Protein AF-A0A3B5K487-F1 (afdb_monomer)

Structure (mmCIF, N/CA/C/O backbone):
data_AF-A0A3B5K487-F1
#
_entry.id   AF-A0A3B5K487-F1
#
loop_
_atom_site.group_PDB
_atom_site.id
_atom_site.type_symbol
_atom_site.label_atom_id
_atom_site.label_alt_id
_atom_site.label_comp_id
_atom_site.label_asym_id
_atom_site.label_entity_id
_atom_site.label_seq_id
_atom_site.pdbx_PDB_ins_code
_atom_site.Cartn_x
_atom_site.Cartn_y
_atom_site.Cartn_z
_atom_site.occupancy
_atom_site.B_iso_or_equiv
_atom_site.auth_seq_id
_atom_site.auth_comp_id
_atom_site.auth_asym_id
_atom_site.auth_atom_id
_atom_site.pdbx_PDB_model_num
ATOM 1 N N . MET A 1 1 ? -9.820 2.861 26.397 1.00 47.75 1 MET A N 1
ATOM 2 C CA . MET A 1 1 ? -9.307 1.549 25.961 1.00 47.75 1 MET A CA 1
ATOM 3 C C . MET A 1 1 ? -9.039 1.624 24.468 1.00 47.75 1 MET A C 1
ATOM 5 O O . MET A 1 1 ? -9.967 1.548 23.683 1.00 47.75 1 MET A O 1
ATOM 9 N N . PHE A 1 2 ? -7.798 1.900 24.080 1.00 53.41 2 PHE A N 1
ATOM 10 C CA . PHE A 1 2 ? -7.352 1.645 22.710 1.00 53.41 2 PHE A CA 1
ATOM 11 C C . PHE A 1 2 ? -6.954 0.167 22.681 1.00 53.41 2 PHE A C 1
ATOM 13 O O . PHE A 1 2 ? -6.304 -0.255 23.641 1.00 53.41 2 PHE A O 1
ATOM 20 N N . PRO A 1 3 ? -7.391 -0.646 21.708 1.00 65.75 3 PRO A N 1
ATOM 21 C CA . PRO A 1 3 ? -7.054 -2.060 21.708 1.00 65.75 3 PRO A CA 1
ATOM 22 C C . PRO A 1 3 ? -5.534 -2.181 21.556 1.00 65.75 3 PRO A C 1
ATOM 24 O O . PRO A 1 3 ? -4.960 -1.809 20.541 1.00 65.75 3 PRO A O 1
ATOM 27 N N . THR A 1 4 ? -4.875 -2.614 22.627 1.00 69.06 4 THR A N 1
ATOM 28 C CA . THR A 1 4 ? -3.432 -2.842 22.714 1.00 69.06 4 THR A CA 1
ATOM 29 C C . THR A 1 4 ? -3.093 -4.156 22.018 1.00 69.06 4 THR A C 1
ATOM 31 O O . THR A 1 4 ? -2.886 -5.172 22.676 1.00 69.06 4 THR A O 1
ATOM 34 N N . GLY A 1 5 ? -3.098 -4.157 20.690 1.00 75.19 5 GLY A N 1
ATOM 35 C CA . GLY A 1 5 ? -2.668 -5.290 19.877 1.00 75.19 5 GLY A CA 1
ATOM 36 C C . GLY A 1 5 ? -2.287 -4.831 18.471 1.00 75.19 5 GLY A C 1
ATOM 37 O O . GLY A 1 5 ? -2.821 -3.813 18.023 1.00 75.19 5 GLY A O 1
ATOM 38 N N . PRO A 1 6 ? -1.354 -5.530 17.797 1.00 82.75 6 PRO A N 1
ATOM 39 C CA . PRO A 1 6 ? -1.045 -5.242 16.404 1.00 82.75 6 PRO A CA 1
ATOM 40 C C . PRO A 1 6 ? -2.302 -5.425 15.556 1.00 82.75 6 PRO A C 1
ATOM 42 O O . PRO A 1 6 ? -3.120 -6.316 15.792 1.00 82.75 6 PRO A O 1
ATOM 45 N N . SER A 1 7 ? -2.480 -4.543 14.586 1.00 88.94 7 SER A N 1
ATOM 46 C CA . SER A 1 7 ? -3.562 -4.657 13.617 1.00 88.94 7 SER A CA 1
ATOM 47 C C . SER A 1 7 ? -3.347 -5.846 12.670 1.00 88.94 7 SER A C 1
ATOM 49 O O . SER A 1 7 ? -2.214 -6.316 12.526 1.00 88.94 7 SER A O 1
ATOM 51 N N . PRO A 1 8 ? -4.395 -6.311 11.964 1.00 89.25 8 PRO A N 1
ATOM 52 C CA . PRO A 1 8 ? -4.265 -7.414 11.010 1.00 89.25 8 PRO A CA 1
ATOM 53 C C . PRO A 1 8 ? -3.158 -7.184 9.972 1.00 89.25 8 PRO A C 1
ATOM 55 O O . PRO A 1 8 ? -2.388 -8.092 9.673 1.00 89.25 8 PRO A O 1
ATOM 58 N N . CYS A 1 9 ? -3.014 -5.948 9.480 1.00 91.44 9 CYS A N 1
ATOM 59 C CA . CYS A 1 9 ? -1.955 -5.614 8.532 1.00 91.44 9 CYS A CA 1
ATOM 60 C C . CYS A 1 9 ? -0.554 -5.735 9.147 1.00 91.44 9 CYS A C 1
ATOM 62 O O . CYS A 1 9 ? 0.384 -6.183 8.488 1.00 91.44 9 CYS A O 1
ATOM 64 N N . GLU A 1 10 ? -0.386 -5.334 10.407 1.00 91.44 10 GLU A N 1
ATOM 65 C CA . GLU A 1 10 ? 0.910 -5.388 11.085 1.00 91.44 10 GLU A CA 1
ATOM 66 C C . GLU A 1 10 ? 1.347 -6.820 11.378 1.00 91.44 10 GLU A C 1
ATOM 68 O O . GLU A 1 10 ? 2.527 -7.135 11.215 1.00 91.44 10 GLU A O 1
ATOM 73 N N . GLU A 1 11 ? 0.401 -7.680 11.751 1.00 91.69 11 GLU A N 1
ATOM 74 C CA . GLU A 1 11 ? 0.652 -9.103 11.964 1.00 91.69 11 GLU A CA 1
ATOM 75 C C . GLU A 1 11 ? 1.068 -9.793 10.660 1.00 91.69 11 GLU A C 1
ATOM 77 O O . GLU A 1 11 ? 2.105 -10.462 10.618 1.00 91.69 11 GLU A O 1
ATOM 82 N N . GLU A 1 12 ? 0.354 -9.535 9.559 1.00 92.94 12 GLU A N 1
ATOM 83 C CA . GLU A 1 12 ? 0.753 -10.045 8.244 1.00 92.94 12 GLU A CA 1
ATOM 84 C C . GLU A 1 12 ? 2.105 -9.498 7.791 1.00 92.94 12 GLU A C 1
ATOM 86 O O . GLU A 1 12 ? 2.911 -10.226 7.213 1.00 92.94 12 GLU A O 1
ATOM 91 N N . ARG A 1 13 ? 2.394 -8.225 8.071 1.00 92.94 13 ARG A N 1
ATOM 92 C CA . ARG A 1 13 ? 3.679 -7.614 7.726 1.00 92.94 13 ARG A CA 1
ATOM 93 C C . ARG A 1 13 ? 4.839 -8.320 8.416 1.00 92.94 13 ARG A C 1
ATOM 95 O O . ARG A 1 13 ? 5.857 -8.567 7.766 1.00 92.94 13 ARG A O 1
ATOM 102 N N . TRP A 1 14 ? 4.713 -8.643 9.702 1.00 92.12 14 TRP A N 1
ATOM 103 C CA . TRP A 1 14 ? 5.752 -9.387 10.415 1.00 92.12 14 TRP A CA 1
ATOM 104 C C . TRP A 1 14 ? 5.887 -10.815 9.899 1.00 92.12 14 TRP A C 1
ATOM 106 O O . TRP A 1 14 ? 7.006 -11.215 9.586 1.00 92.12 14 TRP A O 1
ATOM 116 N N . ALA A 1 15 ? 4.778 -11.532 9.704 1.00 93.06 15 ALA A N 1
ATOM 117 C CA . ALA A 1 15 ? 4.802 -12.886 9.152 1.00 93.06 15 ALA A CA 1
ATOM 118 C C . ALA A 1 15 ? 5.440 -12.928 7.751 1.00 93.06 15 ALA A C 1
ATOM 120 O O . ALA A 1 15 ? 6.300 -13.763 7.478 1.00 93.06 15 ALA A O 1
ATOM 121 N N . ALA A 1 16 ? 5.085 -11.984 6.874 1.00 92.75 16 ALA A N 1
ATOM 122 C CA . ALA A 1 16 ? 5.656 -11.860 5.536 1.00 92.75 16 ALA A CA 1
ATOM 123 C C . ALA A 1 16 ? 7.154 -11.527 5.571 1.00 92.75 16 ALA A C 1
ATOM 125 O O . ALA A 1 16 ? 7.920 -12.048 4.759 1.00 92.75 16 ALA A O 1
ATOM 126 N N . THR A 1 17 ? 7.576 -10.683 6.517 1.00 91.62 17 THR A N 1
ATOM 127 C CA . THR A 1 17 ? 8.990 -10.333 6.707 1.00 91.62 17 THR A CA 1
ATOM 128 C C . THR A 1 17 ? 9.792 -11.537 7.196 1.00 91.62 17 THR A C 1
ATOM 130 O O . THR A 1 17 ? 10.843 -11.826 6.631 1.00 91.62 17 THR A O 1
ATOM 133 N N . GLU A 1 18 ? 9.290 -12.267 8.194 1.00 94.31 18 GLU A N 1
ATOM 134 C CA . GLU A 1 18 ? 9.932 -13.471 8.738 1.00 94.31 18 GLU A CA 1
ATOM 135 C C . GLU A 1 18 ? 10.022 -14.590 7.693 1.00 94.31 18 GLU A C 1
ATOM 137 O O . GLU A 1 18 ? 11.051 -15.248 7.557 1.00 94.31 18 GLU A O 1
ATOM 142 N N . ALA A 1 19 ? 8.978 -14.745 6.878 1.00 94.00 19 ALA A N 1
ATOM 143 C CA . ALA A 1 19 ? 8.953 -15.688 5.768 1.00 94.00 19 ALA A CA 1
ATOM 144 C C . ALA A 1 19 ? 9.794 -15.246 4.553 1.00 94.00 19 ALA A C 1
ATOM 146 O O . ALA A 1 19 ? 9.832 -15.967 3.556 1.00 94.00 19 ALA A O 1
ATOM 147 N N . HIS A 1 20 ? 10.431 -14.067 4.591 1.00 91.94 20 HIS A N 1
ATOM 148 C CA . HIS A 1 20 ? 11.123 -13.452 3.450 1.00 91.94 20 HIS A CA 1
ATOM 149 C C . HIS A 1 20 ? 10.268 -13.430 2.170 1.00 91.94 20 HIS A C 1
ATOM 151 O O . HIS A 1 20 ? 10.739 -13.709 1.064 1.00 91.94 20 HIS A O 1
ATOM 157 N N . SER A 1 21 ? 8.984 -13.105 2.323 1.00 91.94 21 SER A N 1
ATOM 158 C CA . SER A 1 21 ? 8.048 -13.022 1.209 1.00 91.94 21 SER A CA 1
ATOM 159 C C . SER A 1 21 ? 8.423 -11.887 0.257 1.00 91.94 21 SER A C 1
ATOM 161 O O . SER A 1 21 ? 8.817 -10.796 0.668 1.00 91.94 21 SER A O 1
ATOM 163 N N . VAL A 1 22 ? 8.232 -12.118 -1.044 1.00 91.25 22 VAL A N 1
ATOM 164 C CA . VAL A 1 22 ? 8.399 -11.073 -2.073 1.00 91.25 22 VAL A CA 1
ATOM 165 C C . VAL A 1 22 ? 7.380 -9.945 -1.914 1.00 91.25 22 VAL A C 1
ATOM 167 O O . VAL A 1 22 ? 7.619 -8.819 -2.339 1.00 91.25 22 VAL A O 1
ATOM 170 N N . TYR A 1 23 ? 6.249 -10.230 -1.277 1.00 90.75 23 TYR A N 1
ATOM 171 C CA . TYR A 1 23 ? 5.214 -9.269 -0.943 1.00 90.75 23 TYR A CA 1
ATOM 172 C C . TYR A 1 23 ? 5.231 -9.005 0.563 1.00 90.75 23 TYR A C 1
ATOM 174 O O . TYR A 1 23 ? 5.012 -9.922 1.348 1.00 90.75 23 TYR A O 1
ATOM 182 N N . ILE A 1 24 ? 5.476 -7.752 0.947 1.00 92.94 24 ILE A N 1
ATOM 183 C CA . ILE A 1 24 ? 5.342 -7.281 2.327 1.00 92.94 24 ILE A CA 1
ATOM 184 C C . ILE A 1 24 ? 4.232 -6.223 2.332 1.00 92.94 24 ILE A C 1
ATOM 186 O O . ILE A 1 24 ? 4.382 -5.198 1.654 1.00 92.94 24 ILE A O 1
ATOM 190 N N . PRO A 1 25 ? 3.114 -6.445 3.046 1.00 91.94 25 PRO A N 1
ATOM 191 C CA . PRO A 1 25 ? 2.004 -5.508 3.046 1.00 91.94 25 PRO A CA 1
ATOM 192 C C . PRO A 1 25 ? 2.398 -4.167 3.674 1.00 91.94 25 PRO A C 1
ATOM 194 O O . PRO A 1 25 ? 3.106 -4.099 4.681 1.00 91.94 25 PRO A O 1
ATOM 197 N N . SER A 1 26 ? 1.921 -3.082 3.067 1.00 90.88 26 SER A N 1
ATOM 198 C CA . SER A 1 26 ? 2.014 -1.736 3.628 1.00 90.88 26 SER A CA 1
ATOM 199 C C . SER A 1 26 ? 0.749 -1.410 4.427 1.00 90.88 26 SER A C 1
ATOM 201 O O . SER A 1 26 ? -0.358 -1.752 4.010 1.00 90.88 26 SER A O 1
ATOM 203 N N . CYS A 1 27 ? 0.930 -0.777 5.589 1.00 90.50 27 CYS A N 1
ATOM 204 C CA . CYS A 1 27 ? -0.131 -0.520 6.565 1.00 90.50 27 CYS A CA 1
ATOM 205 C C . CYS A 1 27 ? -0.320 0.978 6.794 1.00 90.50 27 CYS A C 1
ATOM 207 O O . CYS A 1 27 ? 0.653 1.730 6.876 1.00 90.50 27 CYS A O 1
ATOM 209 N N . GLU A 1 28 ? -1.572 1.402 6.917 1.00 87.62 28 GLU A N 1
ATOM 210 C CA . GLU A 1 28 ? -1.951 2.751 7.320 1.00 87.62 28 GLU A CA 1
ATOM 211 C C . GLU A 1 28 ? -1.797 2.944 8.838 1.00 87.62 28 GLU A C 1
ATOM 213 O O . GLU A 1 28 ? -1.843 1.969 9.592 1.00 87.62 28 GLU A O 1
ATOM 218 N N . PRO A 1 29 ? -1.694 4.195 9.330 1.00 85.25 29 PRO A N 1
ATOM 219 C CA . PRO A 1 29 ? -1.601 4.480 10.766 1.00 85.25 29 PRO A CA 1
ATOM 220 C C . PRO A 1 29 ? -2.781 3.953 11.598 1.00 85.25 29 PRO A C 1
ATOM 222 O O . PRO A 1 29 ? -2.655 3.798 12.807 1.00 85.25 29 PRO A O 1
ATOM 225 N N . GLY A 1 30 ? -3.930 3.693 10.963 1.00 83.44 30 GLY A N 1
ATOM 226 C CA . GLY A 1 30 ? -5.105 3.086 11.596 1.00 83.44 30 GLY A CA 1
ATOM 227 C C . GLY A 1 30 ? -5.083 1.553 11.651 1.00 83.44 30 GLY A C 1
ATOM 228 O O . GLY A 1 30 ? -6.052 0.965 12.122 1.00 83.44 30 GLY A O 1
ATOM 229 N N . GLY A 1 31 ? -4.028 0.906 11.145 1.00 87.06 31 GLY A N 1
ATOM 230 C CA . GLY A 1 31 ? -3.892 -0.553 11.110 1.00 87.06 31 GLY A CA 1
ATOM 231 C C . GLY A 1 31 ? -4.568 -1.254 9.924 1.00 87.06 31 GLY A C 1
ATOM 232 O O . GLY A 1 31 ? -4.553 -2.480 9.827 1.00 87.06 31 GLY A O 1
ATOM 233 N N . ALA A 1 32 ? -5.162 -0.486 9.008 1.00 88.00 32 ALA A N 1
ATOM 234 C CA . ALA A 1 32 ? -5.685 -0.996 7.743 1.00 88.00 32 ALA A CA 1
ATOM 235 C C . ALA A 1 32 ? -4.560 -1.203 6.716 1.00 88.00 32 ALA A C 1
ATOM 237 O O . ALA A 1 32 ? -3.476 -0.630 6.841 1.00 88.00 32 ALA A O 1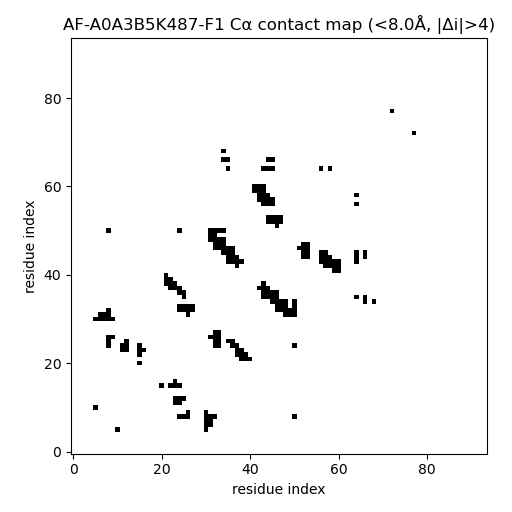
ATOM 238 N N . PHE A 1 33 ? -4.823 -1.991 5.676 1.00 89.88 33 PHE A N 1
ATOM 239 C CA . PHE A 1 33 ? -3.901 -2.133 4.550 1.00 89.88 33 PHE A CA 1
ATOM 240 C C . PHE A 1 33 ? -3.938 -0.875 3.684 1.00 89.88 33 PHE A C 1
ATOM 242 O O . PHE A 1 33 ? -5.013 -0.368 3.361 1.00 89.88 33 PHE A O 1
ATOM 249 N N . THR A 1 34 ? -2.771 -0.374 3.274 1.00 88.75 34 THR A N 1
ATOM 250 C CA . THR A 1 34 ? -2.737 0.743 2.328 1.00 88.75 34 THR A CA 1
ATOM 251 C C . THR A 1 34 ? -3.324 0.302 1.002 1.00 88.75 34 THR A C 1
ATOM 253 O O . THR A 1 34 ? -3.001 -0.770 0.500 1.00 88.75 34 THR A O 1
ATOM 256 N N . THR A 1 35 ? -4.122 1.166 0.379 1.00 86.25 35 THR A N 1
ATOM 257 C CA . THR A 1 35 ? -4.810 0.831 -0.873 1.00 86.25 35 THR A CA 1
ATOM 258 C C . THR A 1 35 ? -3.863 0.370 -1.969 1.00 86.25 35 THR A C 1
ATOM 260 O O . THR A 1 35 ? -4.253 -0.443 -2.789 1.00 86.25 35 THR A O 1
ATOM 263 N N . ARG A 1 36 ? -2.633 0.891 -2.028 1.00 86.62 36 ARG A N 1
ATOM 264 C CA . ARG A 1 36 ? -1.641 0.482 -3.023 1.00 86.62 36 ARG A CA 1
ATOM 265 C C . ARG A 1 36 ? -0.623 -0.447 -2.384 1.00 86.62 36 ARG A C 1
ATOM 267 O O . ARG A 1 36 ? 0.237 0.012 -1.640 1.00 86.62 36 ARG A O 1
ATOM 274 N N . GLN A 1 37 ? -0.645 -1.706 -2.791 1.00 89.62 37 GLN A N 1
ATOM 275 C CA . GLN A 1 37 ? 0.331 -2.706 -2.382 1.00 89.62 37 GLN A CA 1
ATOM 276 C C . GLN A 1 37 ? 1.326 -2.953 -3.510 1.00 89.62 37 GLN A C 1
ATOM 278 O O . GLN A 1 37 ? 0.962 -2.921 -4.684 1.00 89.62 37 GLN A O 1
ATOM 283 N N . CYS A 1 38 ? 2.589 -3.183 -3.164 1.00 87.69 38 CYS A N 1
ATOM 284 C CA . CYS A 1 38 ? 3.645 -3.470 -4.128 1.00 87.69 38 CYS A CA 1
ATOM 285 C C . CYS A 1 38 ? 4.501 -4.639 -3.639 1.00 87.69 38 CYS A C 1
ATOM 287 O O . CYS A 1 38 ? 4.825 -4.714 -2.456 1.00 87.69 38 CYS A O 1
ATOM 289 N N . GLN A 1 39 ? 4.907 -5.516 -4.554 1.00 89.44 39 GLN A N 1
ATOM 290 C CA . GLN A 1 39 ? 5.866 -6.585 -4.273 1.00 89.44 39 GLN A CA 1
ATOM 291 C C . GLN A 1 39 ? 7.250 -6.310 -4.858 1.00 89.44 39 GLN A C 1
ATOM 293 O O . GLN A 1 39 ? 7.407 -5.591 -5.854 1.00 89.44 39 GLN A O 1
ATOM 298 N N . GLN A 1 40 ? 8.254 -6.953 -4.266 1.00 82.50 40 GLN A N 1
ATOM 299 C CA . GLN A 1 40 ? 9.580 -7.112 -4.843 1.00 82.50 40 GLN A CA 1
ATOM 300 C C . GLN A 1 40 ? 9.451 -7.840 -6.187 1.00 82.50 40 GLN A C 1
ATOM 302 O O . GLN A 1 40 ? 8.827 -8.891 -6.287 1.00 82.50 40 GLN A O 1
ATOM 307 N N . GLY A 1 41 ? 9.976 -7.228 -7.247 1.00 82.38 41 GLY A N 1
ATOM 308 C CA . GLY A 1 41 ? 9.660 -7.583 -8.638 1.00 82.38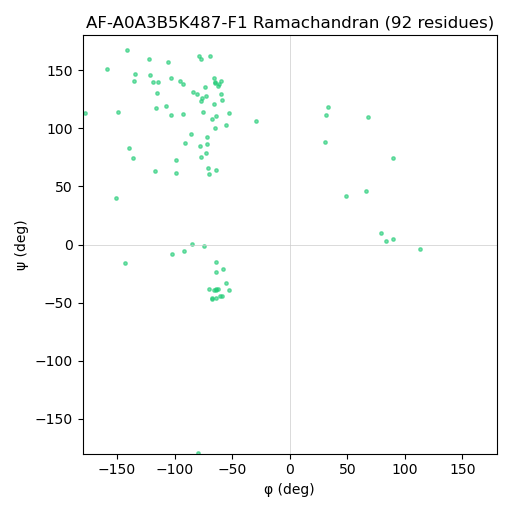 41 GLY A CA 1
ATOM 309 C C . GLY A 1 41 ? 8.894 -6.484 -9.373 1.00 82.38 41 GLY A C 1
ATOM 310 O O . GLY A 1 41 ? 8.647 -6.601 -10.571 1.00 82.38 41 GLY A O 1
ATOM 311 N N . GLY A 1 42 ? 8.550 -5.401 -8.665 1.00 82.44 42 GLY A N 1
ATOM 312 C CA . GLY A 1 42 ? 7.966 -4.213 -9.262 1.00 82.44 42 GLY A CA 1
ATO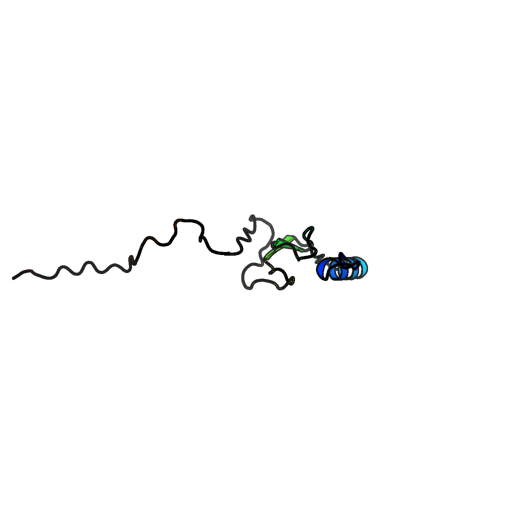M 313 C C . GLY A 1 42 ? 6.591 -4.517 -9.824 1.00 82.44 42 GLY A C 1
ATOM 314 O O . GLY A 1 42 ? 6.317 -4.159 -10.951 1.00 82.44 42 GLY A O 1
ATOM 315 N N . GLN A 1 43 ? 5.733 -5.214 -9.090 1.00 85.88 43 GLN A N 1
ATOM 316 C CA . GLN A 1 43 ? 4.314 -5.283 -9.427 1.00 85.88 43 GLN A CA 1
ATOM 317 C C . GLN A 1 43 ? 3.547 -4.613 -8.304 1.00 85.88 43 GLN A C 1
ATOM 319 O O . GLN A 1 43 ? 3.791 -4.912 -7.136 1.00 85.88 43 GLN A O 1
ATOM 324 N N . CYS A 1 44 ? 2.647 -3.707 -8.659 1.00 87.31 44 CYS A N 1
ATOM 325 C CA . CYS A 1 44 ? 1.773 -3.038 -7.712 1.00 87.31 44 CYS A CA 1
ATOM 326 C C . CYS A 1 44 ? 0.318 -3.301 -8.089 1.00 87.31 44 CYS A C 1
ATOM 328 O O . CYS A 1 44 ? -0.011 -3.408 -9.271 1.00 87.31 44 CYS A O 1
ATOM 330 N N . TRP A 1 45 ? -0.544 -3.401 -7.089 1.00 87.75 45 TRP A N 1
ATOM 331 C CA . TRP A 1 45 ? -1.982 -3.590 -7.238 1.00 87.75 45 TRP A CA 1
ATOM 332 C C . TRP A 1 45 ? -2.724 -2.779 -6.187 1.00 87.75 45 TRP A C 1
ATOM 334 O O . TRP A 1 45 ? -2.128 -2.260 -5.237 1.00 87.75 45 TRP A O 1
ATOM 344 N N . CYS A 1 46 ? -4.031 -2.652 -6.380 1.00 86.69 46 CYS A N 1
ATOM 345 C CA . CYS A 1 46 ? -4.890 -2.034 -5.395 1.00 86.69 46 CYS A CA 1
ATOM 346 C C . CYS A 1 46 ? -5.513 -3.108 -4.504 1.00 86.69 46 CYS A C 1
ATOM 348 O O . CYS A 1 46 ? -5.896 -4.166 -4.997 1.00 86.69 46 CYS A O 1
ATOM 350 N N . VAL A 1 47 ? -5.628 -2.834 -3.212 1.00 88.50 47 VAL A N 1
ATOM 351 C CA . VAL A 1 47 ? -6.337 -3.666 -2.237 1.00 88.50 47 VAL A CA 1
ATOM 352 C C . VAL A 1 47 ? -7.436 -2.864 -1.552 1.00 88.50 47 VAL A C 1
ATOM 354 O O . VAL A 1 47 ? -7.419 -1.629 -1.559 1.00 88.50 47 VAL A O 1
ATOM 357 N N . ASP A 1 48 ? -8.403 -3.561 -0.972 1.00 84.00 48 ASP A N 1
ATOM 358 C CA . ASP A 1 48 ? -9.360 -2.973 -0.041 1.00 84.00 48 ASP A CA 1
ATOM 359 C C . ASP A 1 48 ? -8.754 -2.820 1.372 1.00 84.00 48 ASP A C 1
ATOM 361 O O . ASP A 1 48 ? -7.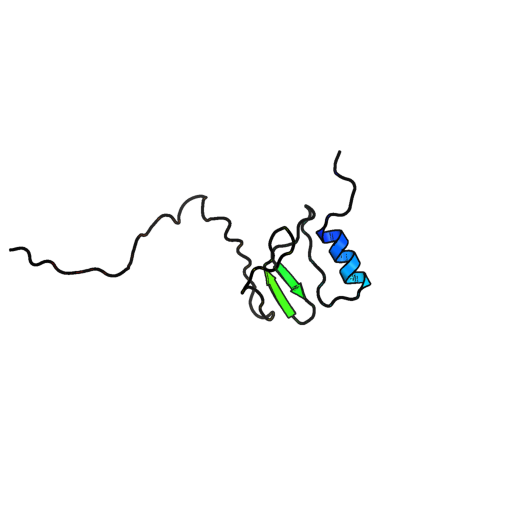604 -3.175 1.631 1.00 84.00 48 ASP A O 1
ATOM 365 N N . HIS A 1 49 ? -9.540 -2.304 2.320 1.00 83.06 49 HIS A N 1
ATOM 366 C CA . HIS A 1 49 ? -9.088 -2.106 3.702 1.00 83.06 49 HIS A CA 1
ATOM 367 C C . HIS A 1 49 ? -8.749 -3.417 4.437 1.00 83.06 49 HIS A C 1
ATOM 369 O O . HIS A 1 49 ? -8.127 -3.365 5.499 1.00 83.06 49 HIS A O 1
ATOM 375 N N . THR A 1 50 ? -9.172 -4.573 3.907 1.00 83.50 50 THR A N 1
ATOM 376 C CA . THR A 1 50 ? -8.846 -5.903 4.441 1.00 83.50 50 THR A CA 1
ATOM 377 C C . THR A 1 50 ? -7.592 -6.518 3.821 1.00 83.50 50 THR A C 1
ATOM 379 O O . THR A 1 50 ? -7.148 -7.555 4.297 1.00 83.50 50 THR A O 1
ATOM 382 N N . GLY A 1 51 ? -6.991 -5.878 2.809 1.00 85.31 51 GLY A N 1
ATOM 383 C CA . GLY A 1 51 ? -5.794 -6.377 2.127 1.00 85.31 51 GLY A CA 1
ATOM 384 C C . GLY A 1 51 ? -6.086 -7.279 0.925 1.00 85.31 51 GLY A C 1
ATOM 385 O O . GLY A 1 51 ? -5.154 -7.789 0.299 1.00 85.31 51 GLY A O 1
ATOM 386 N N . GLN A 1 52 ? -7.353 -7.445 0.548 1.00 86.81 52 GLN A N 1
ATOM 387 C CA . GLN A 1 52 ? -7.775 -8.220 -0.609 1.00 86.81 52 GLN A CA 1
ATOM 388 C C . GLN A 1 52 ? -7.516 -7.456 -1.910 1.00 86.81 52 GLN A C 1
ATOM 390 O O . GLN A 1 52 ? -7.984 -6.333 -2.102 1.00 86.81 52 GLN A O 1
ATOM 395 N N . GLU A 1 53 ? -6.800 -8.094 -2.838 1.00 86.94 53 GLU A N 1
ATOM 396 C CA . GLU A 1 53 ? -6.519 -7.545 -4.166 1.00 86.94 53 GLU A CA 1
ATOM 397 C C . GLU A 1 53 ? -7.810 -7.257 -4.946 1.00 86.94 53 GLU A C 1
ATOM 399 O O . GLU A 1 53 ? -8.685 -8.110 -5.102 1.00 86.94 53 GLU A O 1
ATOM 404 N N . LEU A 1 54 ? -7.902 -6.038 -5.478 1.00 83.25 54 LEU A N 1
ATOM 405 C CA . LEU A 1 54 ? -8.943 -5.639 -6.408 1.00 83.25 54 LEU A CA 1
ATOM 406 C C . LEU A 1 54 ? -8.621 -6.220 -7.795 1.00 83.25 54 LEU A C 1
ATOM 408 O O . LEU A 1 54 ? -7.549 -5.933 -8.349 1.00 83.25 54 LEU A O 1
ATOM 412 N N . PRO A 1 55 ? -9.538 -6.998 -8.394 1.00 78.31 55 PRO A N 1
ATOM 413 C CA . PRO A 1 55 ? -9.284 -7.664 -9.663 1.00 78.31 55 PRO A CA 1
ATOM 414 C C . PRO A 1 55 ? -9.001 -6.650 -10.777 1.00 78.31 55 PRO A C 1
ATOM 416 O O . PRO A 1 55 ? -9.663 -5.619 -10.887 1.00 78.31 55 PRO A O 1
ATOM 419 N N . GLY A 1 56 ? -8.008 -6.950 -11.617 1.00 76.88 56 GLY A N 1
ATOM 420 C CA . GLY A 1 56 ? -7.635 -6.109 -12.759 1.00 76.88 56 GLY A CA 1
ATOM 421 C C . GLY A 1 56 ? -6.777 -4.884 -12.419 1.00 76.88 56 GLY A C 1
ATOM 422 O O . GLY A 1 56 ? -6.567 -4.051 -13.293 1.00 76.88 56 GLY A O 1
ATOM 423 N N . THR A 1 57 ? -6.272 -4.765 -11.185 1.00 79.88 57 THR A N 1
ATOM 424 C CA . THR A 1 57 ? -5.428 -3.626 -10.764 1.00 79.88 57 THR A CA 1
ATOM 425 C C . THR A 1 57 ? -3.930 -3.937 -10.699 1.00 79.88 57 THR A C 1
ATOM 427 O O . THR A 1 57 ? -3.121 -3.027 -10.511 1.00 79.88 57 THR A O 1
ATOM 430 N N . ARG A 1 58 ? -3.541 -5.208 -10.861 1.00 83.00 58 ARG A N 1
ATOM 431 C CA . ARG A 1 58 ? -2.147 -5.662 -10.808 1.00 83.00 58 ARG A CA 1
ATOM 432 C C . ARG A 1 58 ? -1.390 -5.290 -12.080 1.00 83.00 58 ARG A C 1
ATOM 434 O O . ARG A 1 58 ? -1.646 -5.837 -13.150 1.00 83.00 58 ARG A O 1
ATOM 441 N N . HIS A 1 59 ? -0.401 -4.411 -11.940 1.00 79.50 59 HIS A N 1
ATOM 442 C CA . HIS A 1 59 ? 0.429 -3.934 -13.043 1.00 79.50 59 HIS A CA 1
ATOM 443 C C . HIS A 1 59 ? 1.925 -3.933 -12.697 1.00 79.50 59 HIS A C 1
ATOM 445 O O . HIS A 1 59 ? 2.295 -3.662 -11.550 1.00 79.50 59 HIS A O 1
ATOM 451 N N . PRO A 1 60 ? 2.807 -4.197 -13.681 1.00 73.06 60 PRO A N 1
ATOM 452 C CA . PRO A 1 60 ? 4.235 -3.953 -13.538 1.00 73.06 60 PRO A CA 1
ATOM 453 C C . PRO A 1 60 ? 4.502 -2.451 -13.327 1.00 73.06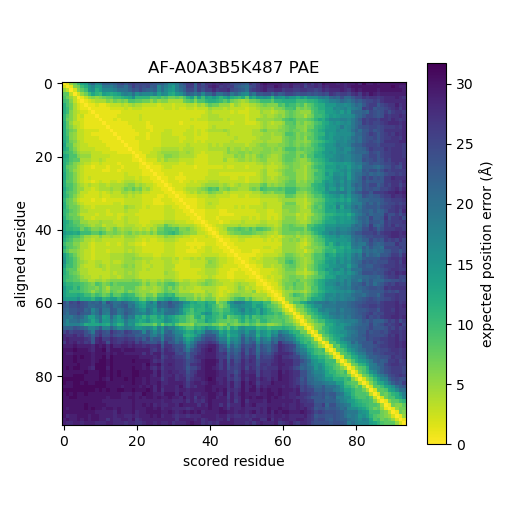 60 PRO A C 1
ATOM 455 O O . PRO A 1 60 ? 3.907 -1.583 -13.968 1.00 73.06 60 PRO A O 1
ATOM 458 N N . ALA A 1 61 ? 5.382 -2.146 -12.384 1.00 60.78 61 ALA A N 1
ATOM 459 C CA . ALA A 1 61 ? 5.711 -0.840 -11.850 1.00 60.78 61 ALA A CA 1
ATOM 460 C C . ALA A 1 61 ? 6.501 -0.045 -12.892 1.00 60.78 61 ALA A C 1
ATOM 462 O O . ALA A 1 61 ? 7.726 -0.054 -12.932 1.00 60.78 61 ALA A O 1
ATOM 463 N N . GLY A 1 62 ? 5.750 0.632 -13.752 1.00 51.41 62 GLY A N 1
ATOM 464 C CA . GLY A 1 62 ? 6.220 1.690 -14.648 1.00 51.41 62 GLY A CA 1
ATOM 465 C C . GLY A 1 62 ? 5.193 2.814 -14.823 1.00 51.41 62 GLY A C 1
ATOM 466 O O . GLY A 1 62 ? 5.544 3.909 -15.247 1.00 51.41 62 GLY A O 1
ATOM 467 N N . GLY A 1 63 ? 3.933 2.575 -14.442 1.00 54.19 63 GLY A N 1
ATOM 468 C CA . GLY A 1 63 ? 2.883 3.586 -14.364 1.00 54.19 63 GLY A CA 1
ATOM 469 C C . GLY A 1 63 ? 2.448 3.774 -12.917 1.00 54.19 63 GLY A C 1
ATOM 470 O O . GLY A 1 63 ? 2.330 2.803 -12.171 1.00 54.19 63 GLY A O 1
ATOM 471 N N . ALA A 1 64 ? 2.211 5.016 -12.503 1.00 54.62 64 ALA A N 1
ATOM 472 C CA . ALA A 1 64 ? 1.578 5.303 -11.224 1.00 54.62 64 ALA A CA 1
ATOM 473 C C . ALA A 1 64 ? 0.230 4.563 -11.153 1.00 54.62 64 ALA A C 1
ATOM 475 O O . ALA A 1 64 ? -0.741 4.986 -11.784 1.00 54.62 64 ALA A O 1
ATOM 476 N N . VAL A 1 65 ? 0.168 3.448 -10.413 1.00 61.31 65 VAL A N 1
ATOM 477 C CA . VAL A 1 65 ? -1.094 2.739 -10.173 1.00 61.31 65 VAL A CA 1
ATOM 478 C C . VAL A 1 65 ? -1.963 3.680 -9.351 1.00 61.31 65 VAL A C 1
ATOM 480 O O . VAL A 1 65 ? -1.750 3.884 -8.154 1.00 61.31 65 VAL A O 1
ATOM 483 N N . SER A 1 66 ? -2.893 4.336 -10.037 1.00 65.75 66 SER A N 1
ATOM 484 C CA . SER A 1 66 ? -3.843 5.252 -9.430 1.00 65.75 66 SER A CA 1
ATOM 485 C C . SER A 1 66 ? -4.921 4.408 -8.777 1.00 65.75 66 SER A C 1
ATOM 487 O O . SER A 1 66 ? -5.961 4.154 -9.380 1.00 65.75 66 SER A O 1
ATOM 489 N N . CYS A 1 67 ? -4.665 3.969 -7.544 1.00 66.44 67 CYS A N 1
ATOM 490 C CA . CYS A 1 67 ? -5.669 3.355 -6.684 1.00 66.44 67 CYS A CA 1
ATOM 491 C C . CYS A 1 67 ? -6.657 4.424 -6.223 1.00 66.44 67 CYS A C 1
ATOM 493 O O . CYS A 1 67 ? -6.722 4.802 -5.057 1.00 66.44 67 CYS A O 1
ATOM 495 N N . LYS A 1 68 ? -7.412 4.966 -7.179 1.00 63.44 68 LYS A N 1
ATOM 496 C CA . LYS A 1 68 ? -8.625 5.699 -6.884 1.00 63.44 68 LYS A CA 1
ATOM 497 C C . LYS A 1 68 ? -9.615 4.642 -6.445 1.00 63.44 68 LYS A C 1
ATOM 499 O O . LYS A 1 68 ? -10.278 4.026 -7.275 1.00 63.44 68 LYS A O 1
ATOM 504 N N . ILE A 1 69 ? -9.673 4.408 -5.135 1.00 56.03 69 ILE A N 1
ATOM 505 C CA . ILE A 1 69 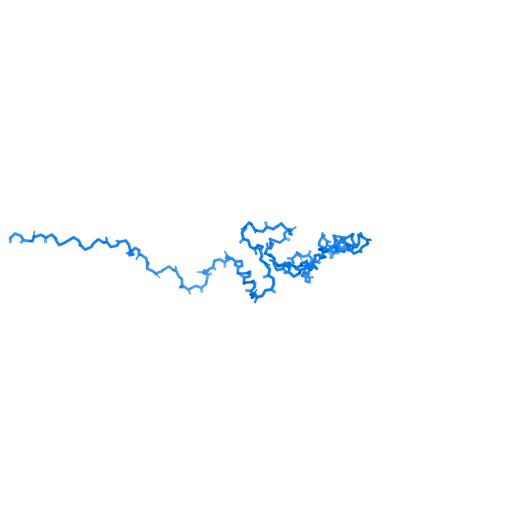? -10.873 3.830 -4.550 1.00 56.03 69 ILE A CA 1
ATOM 506 C C . ILE A 1 69 ? -11.984 4.743 -5.051 1.00 56.03 69 ILE A C 1
ATOM 508 O O . ILE A 1 69 ? -11.991 5.934 -4.734 1.00 56.03 69 ILE A O 1
ATOM 512 N N . SER A 1 70 ? -12.868 4.231 -5.899 1.00 47.06 70 SER A N 1
ATOM 513 C CA . SER A 1 70 ? -14.080 4.947 -6.284 1.00 47.06 70 SER A CA 1
ATOM 514 C C . SER A 1 70 ? -15.018 4.984 -5.079 1.00 47.06 70 SER A C 1
ATOM 516 O O . SER A 1 70 ? -16.133 4.479 -5.128 1.00 47.06 70 SER A O 1
ATOM 518 N N . ILE A 1 71 ? -14.582 5.591 -3.973 1.00 55.38 71 ILE A N 1
ATOM 519 C CA . ILE A 1 71 ? -15.498 6.179 -3.013 1.00 55.38 71 ILE A CA 1
ATOM 520 C C . ILE A 1 71 ? -16.025 7.440 -3.679 1.00 55.38 71 ILE A C 1
ATOM 522 O O . ILE A 1 71 ? -15.498 8.522 -3.479 1.00 55.38 71 ILE A O 1
ATOM 526 N N . TYR A 1 72 ? -16.983 7.237 -4.582 1.00 44.25 72 TYR A N 1
ATOM 527 C CA . TYR A 1 72 ? -17.951 8.210 -5.065 1.00 44.25 72 TYR A CA 1
ATOM 528 C C . TYR A 1 72 ? -17.461 9.667 -5.156 1.00 44.25 72 TYR A C 1
ATOM 530 O O . TYR A 1 72 ? -17.280 10.351 -4.152 1.00 44.25 72 TYR A O 1
ATOM 538 N N . THR A 1 73 ? -17.451 10.242 -6.360 1.00 41.44 73 THR A N 1
ATOM 539 C CA . THR A 1 73 ? -17.634 11.694 -6.535 1.00 41.44 73 THR A CA 1
ATOM 540 C C . THR A 1 73 ? -19.043 12.103 -6.060 1.00 41.44 73 THR A C 1
ATOM 542 O O . THR A 1 73 ? -19.885 12.543 -6.834 1.00 41.44 73 THR A O 1
ATOM 545 N N . ILE A 1 74 ? -19.328 11.935 -4.769 1.00 58.91 74 ILE A N 1
ATOM 546 C CA . ILE A 1 74 ? -20.434 12.530 -4.030 1.00 58.91 74 ILE A CA 1
ATOM 547 C C . ILE A 1 74 ? -19.785 13.412 -2.962 1.00 58.91 74 ILE A C 1
ATOM 549 O O . ILE A 1 74 ? -19.895 13.191 -1.770 1.00 58.91 74 ILE A O 1
ATOM 553 N N . HIS A 1 75 ? -19.069 14.431 -3.420 1.00 52.12 75 HIS A N 1
ATOM 554 C CA . HIS A 1 75 ? -19.232 15.770 -2.875 1.00 52.12 75 HIS A CA 1
ATOM 555 C C . HIS A 1 75 ? -19.165 16.721 -4.072 1.00 52.12 75 HIS A C 1
ATOM 557 O O . HIS A 1 75 ? -18.130 17.257 -4.446 1.00 52.12 75 HIS A O 1
ATOM 563 N N . THR A 1 76 ? -20.334 16.834 -4.711 1.00 50.97 76 THR A N 1
ATOM 564 C CA . THR A 1 76 ? -20.728 17.793 -5.752 1.00 50.97 76 THR A CA 1
ATOM 565 C C . THR A 1 7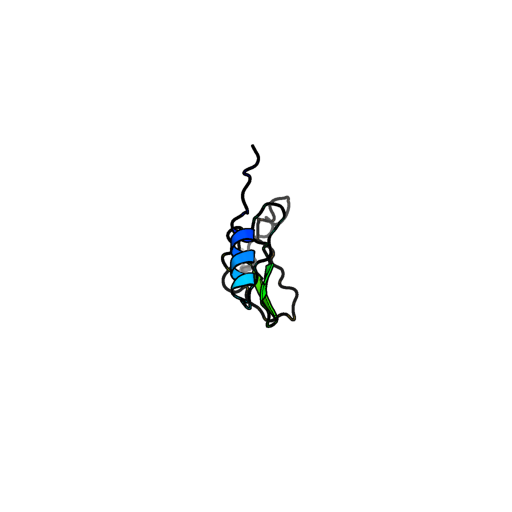6 ? -20.045 17.663 -7.127 1.00 50.97 76 THR A C 1
ATOM 567 O O . THR A 1 76 ? -18.911 18.078 -7.309 1.00 50.97 76 THR A O 1
ATOM 570 N N . LYS A 1 77 ? -20.833 17.212 -8.124 1.00 51.50 77 LYS A N 1
ATOM 571 C CA . LYS A 1 77 ? -20.584 17.185 -9.588 1.00 51.50 77 LYS A CA 1
ATOM 572 C C . LYS A 1 77 ? -19.893 15.929 -10.153 1.00 51.50 77 LYS A C 1
ATOM 574 O O . LYS A 1 77 ? -18.772 15.999 -10.626 1.00 51.50 77 LYS A O 1
ATOM 579 N N . HIS A 1 78 ? -20.629 14.818 -10.247 1.00 50.47 78 HIS A N 1
ATOM 580 C CA . HIS A 1 78 ? -20.739 14.097 -11.532 1.00 50.47 78 HIS A CA 1
ATOM 581 C C . HIS A 1 78 ? -22.072 13.335 -11.686 1.00 50.47 78 HIS A C 1
ATOM 583 O O . HIS A 1 78 ? -22.143 12.247 -12.247 1.00 50.47 78 HIS A O 1
ATOM 589 N N . PHE A 1 79 ? -23.164 13.965 -11.2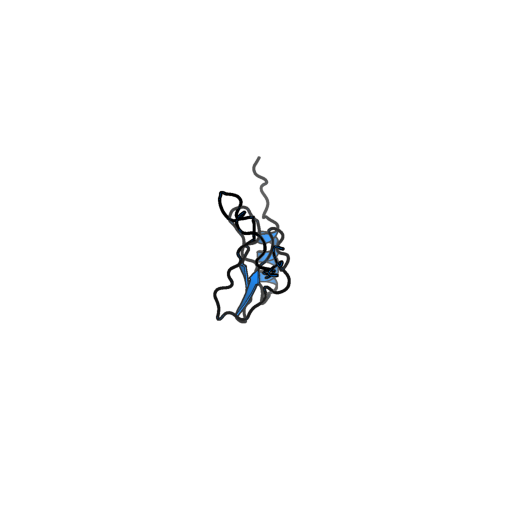39 1.00 51.19 79 PHE A N 1
ATOM 590 C CA . PHE A 1 79 ? -24.501 13.726 -11.788 1.00 51.19 79 PHE A CA 1
ATOM 591 C C . PHE A 1 79 ? -24.811 14.841 -12.800 1.00 51.19 79 PHE A C 1
ATOM 593 O O . PHE A 1 79 ? -25.528 15.773 -12.471 1.00 51.19 79 PHE A O 1
ATOM 600 N N . THR A 1 80 ? -24.169 14.808 -13.971 1.00 51.25 80 THR A N 1
ATOM 601 C CA . THR A 1 80 ? -24.476 15.538 -15.228 1.00 51.25 80 THR A CA 1
ATOM 602 C C . THR A 1 80 ? -23.423 15.033 -16.224 1.00 51.25 80 THR A C 1
ATOM 604 O O . THR A 1 80 ? -22.242 15.228 -15.964 1.00 51.25 80 THR A O 1
ATOM 607 N N . THR A 1 81 ? -23.685 14.300 -17.298 1.00 50.41 81 THR A N 1
ATOM 608 C CA . THR A 1 81 ? -24.774 14.316 -18.281 1.00 50.41 81 THR A CA 1
ATOM 609 C C . THR A 1 81 ? -24.976 12.875 -18.767 1.00 50.41 81 THR A C 1
ATOM 611 O O . THR A 1 81 ? -24.050 12.241 -19.256 1.00 50.41 81 THR A O 1
ATOM 614 N N . SER A 1 82 ? -26.121 12.262 -18.466 1.00 51.97 82 SER A N 1
ATOM 615 C CA . SER A 1 82 ? -27.127 11.892 -19.472 1.00 51.97 82 SER A CA 1
ATOM 616 C C . SER A 1 82 ? -26.554 11.544 -20.853 1.00 51.97 82 SER A C 1
ATOM 618 O O . SER A 1 82 ? -26.118 12.434 -21.570 1.00 51.97 82 SER A O 1
ATOM 620 N N . HIS A 1 83 ? -26.649 10.263 -21.213 1.00 51.09 83 HIS A N 1
ATOM 621 C CA . HIS A 1 83 ? -26.894 9.757 -22.566 1.00 51.09 83 HIS A CA 1
ATOM 622 C C . HIS A 1 83 ? -26.368 10.605 -23.743 1.00 51.09 83 HIS A C 1
ATOM 624 O O . HIS A 1 83 ? -27.137 11.337 -24.357 1.00 51.09 83 HIS A O 1
ATOM 630 N N . ASP A 1 84 ? -25.123 10.384 -24.168 1.00 56.78 84 ASP A N 1
ATOM 631 C CA . ASP A 1 84 ? -24.844 10.380 -25.612 1.00 56.78 84 ASP A CA 1
ATOM 632 C C . ASP A 1 84 ? -24.803 8.927 -26.100 1.00 56.78 84 ASP A C 1
ATOM 634 O O . ASP A 1 84 ? -23.800 8.399 -26.563 1.00 56.78 84 ASP A O 1
ATOM 638 N N . CYS A 1 85 ? -25.936 8.238 -25.950 1.00 52.03 85 CYS A N 1
ATOM 639 C CA . CYS A 1 85 ? -26.334 7.312 -26.997 1.00 52.03 85 CYS A CA 1
ATOM 640 C C . CYS A 1 85 ? -27.093 8.171 -28.004 1.00 52.03 85 CYS A C 1
ATOM 642 O O . CYS A 1 85 ? -28.270 8.473 -27.817 1.00 52.03 85 CYS A O 1
ATOM 644 N N . LYS A 1 86 ? -26.361 8.628 -29.020 1.00 54.28 86 LYS A N 1
ATOM 645 C CA . LYS A 1 86 ? -26.842 9.266 -30.245 1.00 54.28 86 LYS A CA 1
ATOM 646 C C . LYS A 1 86 ? -28.246 8.768 -30.631 1.00 54.28 86 LYS A C 1
ATOM 648 O O . LYS A 1 86 ? -28.393 7.666 -31.150 1.00 54.28 86 LYS A O 1
ATOM 653 N N . MET A 1 87 ? -29.266 9.599 -30.443 1.00 47.34 87 MET A N 1
ATOM 654 C CA . MET A 1 87 ? -30.539 9.486 -31.160 1.00 47.34 87 MET A CA 1
ATOM 655 C C . MET A 1 87 ? -30.984 10.876 -31.609 1.00 47.34 87 MET A C 1
ATOM 657 O O . MET A 1 87 ? -31.909 11.465 -31.061 1.00 47.34 87 MET A O 1
ATOM 661 N N . ILE A 1 88 ? -30.318 11.406 -32.636 1.00 55.03 88 ILE A N 1
ATOM 662 C CA . ILE A 1 88 ? -30.926 12.433 -33.484 1.00 55.03 88 ILE A CA 1
ATOM 663 C C . ILE A 1 88 ? -31.601 11.674 -34.625 1.00 55.03 88 ILE A C 1
ATOM 665 O O . ILE A 1 88 ? -30.988 11.401 -35.654 1.00 55.03 88 ILE A O 1
ATOM 669 N N . VAL A 1 89 ? -32.851 11.275 -34.401 1.00 54.03 89 VAL A N 1
ATOM 670 C CA . VAL A 1 89 ? -33.760 10.861 -35.473 1.00 54.03 89 VAL A CA 1
ATOM 671 C C . VAL A 1 89 ? -34.528 12.124 -35.871 1.00 54.03 89 VAL A C 1
ATOM 673 O O . VAL A 1 89 ? -35.281 12.635 -35.037 1.00 54.03 89 VAL A O 1
ATOM 676 N N . PRO A 1 90 ? -34.343 12.694 -37.073 1.00 53.00 90 PRO A N 1
ATOM 677 C CA . PRO A 1 90 ? -35.210 13.773 -37.520 1.00 53.00 90 PRO A CA 1
ATOM 678 C C . PRO A 1 90 ? -36.608 13.191 -37.752 1.00 53.00 90 PRO A C 1
ATOM 680 O O . PRO A 1 90 ? -36.825 12.436 -38.698 1.00 53.00 90 PRO A O 1
ATOM 683 N N . HIS A 1 91 ? -37.554 13.512 -36.869 1.00 45.06 91 HIS A N 1
ATOM 684 C CA . HIS A 1 91 ? -38.967 13.306 -37.169 1.00 45.06 91 HIS A CA 1
ATOM 685 C C . HIS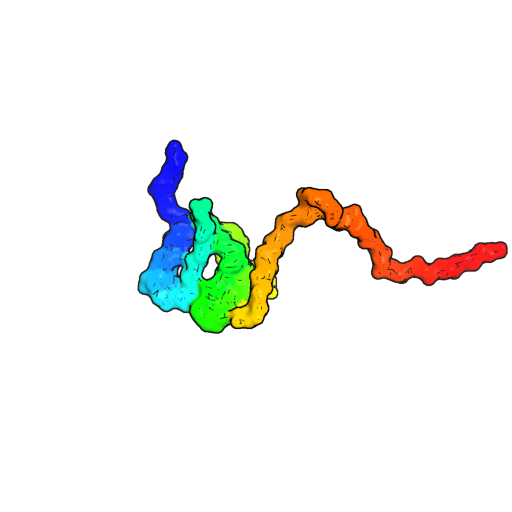 A 1 91 ? -39.393 14.357 -38.205 1.00 45.06 91 HIS A C 1
ATOM 687 O O . HIS A 1 91 ? -39.158 15.547 -37.975 1.00 45.06 91 HIS A O 1
ATOM 693 N N . PRO A 1 92 ? -40.014 13.960 -39.329 1.00 51.69 92 PRO A N 1
ATOM 694 C CA . PRO A 1 92 ? -40.677 14.904 -40.212 1.00 51.69 92 PRO A CA 1
ATOM 695 C C . PRO A 1 92 ? -41.871 15.508 -39.466 1.00 51.69 92 PRO A C 1
ATOM 697 O O . PRO A 1 92 ? -42.759 14.789 -39.005 1.00 51.69 92 PRO A O 1
ATOM 700 N N . VAL A 1 93 ? -41.867 16.831 -39.316 1.00 61.81 93 VAL A N 1
ATOM 701 C CA . VAL A 1 93 ? -43.076 17.578 -38.969 1.00 61.81 93 VAL A CA 1
ATOM 702 C C . VAL A 1 93 ? -43.851 17.759 -40.272 1.00 61.81 93 VAL A C 1
ATOM 704 O O . VAL A 1 93 ? -43.256 18.106 -41.290 1.00 61.81 93 VAL A O 1
ATOM 707 N N . HIS A 1 94 ? -45.132 17.412 -40.198 1.00 49.25 94 HIS A N 1
ATOM 708 C CA . HIS A 1 94 ? -46.145 17.379 -41.253 1.00 49.25 94 HIS A CA 1
ATOM 709 C C . HIS A 1 94 ? -46.108 18.569 -42.226 1.00 49.25 94 HIS A C 1
ATOM 711 O O . HIS A 1 94 ? -45.984 19.717 -41.739 1.00 49.25 94 HIS A O 1
#

Nearest PDB structures (foldseek):
  7n4y-assembly1_B  TM=9.382E-01  e=1.198E-06  Bos indicus x Bos taurus
  7qtq-assembly1_A  TM=9.233E-01  e=6.505E-06  Bos taurus
  7qtq-assembly1_B  TM=9.367E-01  e=3.531E-05  Bos taurus
  7b75-assembly1_B  TM=8.915E-01  e=2.882E-05  Homo sapiens

Foldseek 3Di:
DPPPDQAPLRVQQVVCVVVVHQWRFDADPVNFTDQWGAGNQQWIAGDDRNRHGDPPQTDRHPDDSPSPPCPDPPPDDDPDDDDPPDDPDDDDDD

Sequence (94 aa):
MFPTGPSPCEEERWAATEAHSVYIPSCEPGGAFTTRQCQQGGQCWCVDHTGQELPGTRHPAGGAVSCKISIYTIHTKHFTTSHDCKMIVPHPVH

Organism: Takifugu rubripes (NCBI:txid31033)

Radius of gyration: 21.69 Å; Cα contacts (8 Å, |Δi|>4): 113; chains: 1; bounding box: 57×34×67 Å

pLDDT: mean 73.84, std 17.13, range [41.44, 94.31]

Solvent-accessible surface area (backbone atoms only — not comparable to full-atom values): 6056 Å² total; per-residue (Å²): 136,77,83,91,63,80,32,72,32,51,51,50,24,50,52,23,57,75,67,67,44,56,52,48,66,47,61,40,99,88,34,32,26,36,42,67,36,54,29,72,87,44,38,33,30,27,27,42,67,85,57,52,73,45,87,94,44,71,40,68,66,83,60,87,80,77,63,68,72,84,75,59,78,77,79,80,84,69,90,73,78,82,81,87,71,86,77,89,72,88,74,83,78,132

Secondary structure (DSSP, 8-state):
----S--HHHHHHHHHHHTT-SB---B-TTSSBPSEEEETTTEEEEB-TT-PBPTT--EETTS---------S-SS--------S-----PPP-

InterPro domains:
  IPR000716 Thyroglobulin type-1 [PF00086] (15-67)
  IPR000716 Thyroglobulin type-1 [PS00484] (23-51)
  IPR000716 Thyroglobulin type-1 [PS51162] (6-67)
  IPR000716 Thyroglobulin type-1 [SM00211] (24-71)
  IPR000716 Thyroglobulin type-1 [cd00191] (8-58)
  IPR036857 Thyroglobulin type-1 superfamily [G3DSA:4.10.800.10] (7-69)
  IPR036857 Thyroglobulin type-1 superfamily [SSF57610] (5-69)
  IPR051950 Developmental regulator and protease inhibitor [PTHR12352] (4-68)

Mean predicted aligned error: 13.9 Å